Protein AF-A0A168N2D7-F1 (afdb_monomer)

Solvent-accessible surface area (backbone atoms only — not comparable to full-atom values): 6549 Å² total; per-residue (Å²): 130,86,77,79,78,81,61,91,47,69,70,49,42,53,53,50,49,32,54,52,29,45,58,49,38,57,51,44,52,54,49,48,53,55,64,70,25,72,68,40,50,53,49,52,52,51,51,51,50,53,60,71,74,59,58,64,82,92,38,70,60,54,64,45,52,61,53,54,59,47,47,57,53,53,51,52,53,51,45,53,53,50,41,55,58,27,43,46,61,62,58,56,75,79,76,80,76,81,73,79,76,74,81,77,78,78,80,84,129

Nearest PDB structures (foldseek):
  6vol-assembly1_Z  TM=3.995E-01  e=4.621E+00  Spinacia oleracea

Radius of gyration: 24.74 Å; Cα contacts (8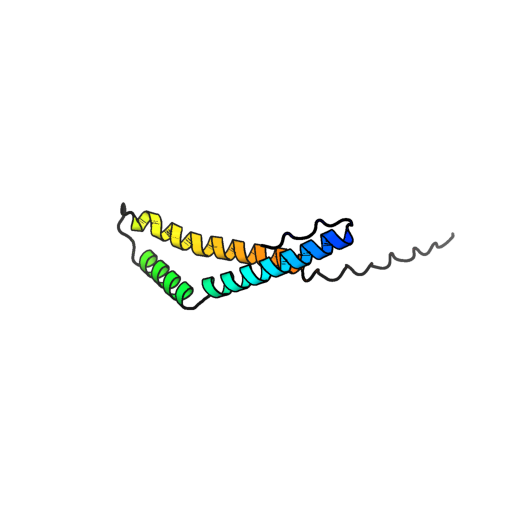 Å, |Δi|>4): 48; chains: 1; bounding box: 43×51×83 Å

pLDDT: mean 86.77, std 12.92, range [47.25, 96.81]

Foldseek 3Di:
DDDDDDDPDPVSVLVVLLVVLVVVLVVLVVVLCVLPDPVNVVVLVVLVVQVVVDDDPPDPCVVCSVVVNVVSVVSNVVSVVSNVVSCCSNPPDDDPDPDPPPPPPPPDD

Sequence (109 aa):
MAAFPKPKTIAEAEAAEVIIAGLYLDRVEAARAVMTGPEAQAFEAKIAELLSDGLPNGTSVAVNLPNVAKWFTDVRTGMDADFERLDAIVNPPPAPVPTPEGDGETTEA

Secondary structure (DSSP, 8-state):
-PPPPPPSSHHHHHHHHHHHHHHHHHHHHHHHHHHTSHHHHHHHHHHHHHHHT-PPTTSHHHHHHHHHHHHHHHHHHHHHHHHHHHHHHHSPPPPPPPPPPP-------

Mean predicted aligned error: 9.29 Å

Structure (mmCIF, N/CA/C/O backbone):
data_AF-A0A168N2D7-F1
#
_entry.id   AF-A0A168N2D7-F1
#
loop_
_atom_site.group_PDB
_atom_site.id
_atom_site.type_symbol
_atom_sit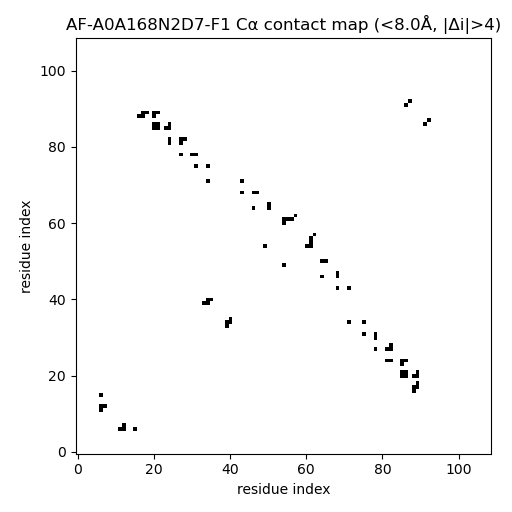e.label_atom_id
_atom_site.label_alt_id
_atom_site.label_comp_id
_atom_site.label_asym_id
_atom_site.label_entity_id
_atom_site.label_seq_id
_atom_site.pdbx_PDB_ins_code
_atom_site.Cartn_x
_atom_site.Cartn_y
_atom_site.Cartn_z
_atom_site.occupancy
_atom_site.B_iso_or_equiv
_atom_site.auth_seq_id
_atom_site.auth_comp_id
_atom_site.auth_asym_id
_atom_site.auth_atom_id
_atom_site.pdbx_PDB_model_num
ATOM 1 N N . MET A 1 1 ? 21.171 -13.048 -4.693 1.00 47.25 1 MET A N 1
ATOM 2 C CA . MET A 1 1 ? 20.429 -12.156 -5.609 1.00 47.25 1 MET A CA 1
ATOM 3 C C . MET A 1 1 ? 21.280 -11.961 -6.849 1.00 47.25 1 MET A C 1
ATOM 5 O O . MET A 1 1 ? 22.448 -11.628 -6.692 1.00 47.25 1 MET A O 1
ATOM 9 N N . ALA A 1 2 ? 20.757 -12.237 -8.044 1.00 50.94 2 ALA A N 1
ATOM 10 C CA . ALA A 1 2 ? 21.469 -11.914 -9.278 1.00 50.94 2 ALA A CA 1
ATOM 11 C C . ALA A 1 2 ? 21.490 -10.386 -9.446 1.00 50.94 2 ALA A C 1
ATOM 13 O O . ALA A 1 2 ? 20.457 -9.741 -9.283 1.00 50.94 2 ALA A O 1
ATOM 14 N N . ALA A 1 3 ? 22.662 -9.806 -9.700 1.00 66.81 3 ALA A N 1
ATOM 15 C CA . ALA A 1 3 ? 22.773 -8.385 -10.005 1.00 66.81 3 ALA A CA 1
ATOM 16 C C . ALA A 1 3 ? 22.212 -8.128 -11.409 1.00 66.81 3 ALA A C 1
ATOM 18 O O . ALA A 1 3 ? 22.550 -8.862 -12.340 1.00 66.81 3 ALA A O 1
ATOM 19 N N . PHE A 1 4 ? 21.384 -7.093 -11.568 1.00 64.12 4 PHE A N 1
ATOM 20 C CA . PHE A 1 4 ? 20.965 -6.653 -12.896 1.00 64.12 4 PHE A CA 1
ATOM 21 C C . PHE A 1 4 ? 22.208 -6.232 -13.699 1.00 64.12 4 PHE A C 1
ATOM 23 O O . PHE A 1 4 ? 23.051 -5.493 -13.172 1.00 64.12 4 PHE A O 1
ATOM 30 N N . PRO A 1 5 ? 22.380 -6.722 -14.940 1.00 74.94 5 PRO A N 1
ATOM 31 C CA . PRO A 1 5 ? 23.500 -6.314 -15.776 1.00 74.94 5 PRO A CA 1
ATOM 32 C C . PRO A 1 5 ? 23.445 -4.799 -15.997 1.00 74.94 5 PRO A C 1
ATOM 34 O O . PRO A 1 5 ? 22.377 -4.237 -16.228 1.00 74.94 5 PRO A O 1
ATOM 37 N N . LYS A 1 6 ? 24.599 -4.125 -15.911 1.00 80.50 6 LYS A N 1
ATOM 38 C CA . LYS A 1 6 ? 24.666 -2.681 -16.168 1.00 80.50 6 LYS A CA 1
ATOM 39 C C . LYS A 1 6 ? 24.320 -2.416 -17.642 1.00 80.50 6 LYS A C 1
ATOM 41 O O . LYS A 1 6 ? 24.988 -3.011 -18.495 1.00 80.50 6 LYS A O 1
ATOM 46 N N . PRO A 1 7 ? 23.344 -1.540 -17.943 1.00 84.31 7 PRO A N 1
ATOM 47 C CA . PRO A 1 7 ? 23.009 -1.201 -19.319 1.00 84.31 7 PRO A CA 1
ATOM 48 C C . PRO A 1 7 ? 24.195 -0.500 -19.990 1.00 84.31 7 PRO A C 1
ATOM 50 O O . PRO A 1 7 ? 24.910 0.283 -19.360 1.00 84.31 7 PRO A O 1
ATOM 53 N N . LYS A 1 8 ? 24.428 -0.810 -21.265 1.00 88.94 8 LYS A N 1
ATOM 54 C CA . LYS A 1 8 ? 25.481 -0.216 -22.103 1.00 88.94 8 LYS A CA 1
ATOM 55 C C . LYS A 1 8 ? 24.912 0.772 -23.120 1.00 88.94 8 LYS A C 1
ATOM 57 O O . LYS A 1 8 ? 25.673 1.524 -23.723 1.00 88.94 8 LYS A O 1
ATOM 62 N N . THR A 1 9 ? 23.596 0.769 -23.309 1.00 92.44 9 THR A N 1
ATOM 63 C CA . THR A 1 9 ? 22.867 1.645 -24.232 1.00 92.44 9 THR A CA 1
ATOM 64 C C . THR A 1 9 ? 21.653 2.272 -23.549 1.00 92.44 9 THR A C 1
ATOM 66 O O . THR A 1 9 ? 21.201 1.789 -22.511 1.00 92.44 9 THR A O 1
ATOM 69 N N . ILE A 1 10 ? 21.110 3.334 -24.152 1.00 88.44 10 ILE A N 1
ATOM 70 C CA . ILE A 1 10 ? 19.861 3.965 -23.698 1.00 88.44 10 ILE A CA 1
ATOM 71 C C . ILE A 1 10 ? 18.705 2.959 -23.771 1.00 88.44 10 ILE A C 1
ATOM 73 O O . ILE A 1 10 ? 18.013 2.772 -22.782 1.00 88.44 10 ILE A O 1
ATOM 77 N N . ALA A 1 11 ? 18.581 2.224 -24.880 1.00 88.81 11 ALA A N 1
ATOM 78 C CA . ALA A 1 11 ? 17.526 1.224 -25.055 1.00 88.81 11 ALA A CA 1
ATOM 79 C C . ALA A 1 11 ? 17.578 0.101 -23.999 1.00 88.81 11 ALA A C 1
ATOM 81 O O . ALA A 1 11 ? 16.548 -0.352 -23.511 1.00 88.81 11 ALA A O 1
ATOM 82 N N . GLU A 1 12 ? 18.776 -0.347 -23.606 1.00 88.62 12 GLU A N 1
ATOM 83 C CA . GLU A 1 12 ? 18.927 -1.317 -22.512 1.00 88.62 12 GLU A CA 1
ATOM 84 C C . GLU A 1 12 ? 18.574 -0.716 -21.144 1.00 88.62 12 GLU A C 1
ATOM 86 O O . GLU A 1 12 ? 18.068 -1.432 -20.282 1.00 88.62 12 GLU A O 1
ATOM 91 N N . ALA A 1 13 ? 18.846 0.576 -20.929 1.00 88.06 13 ALA A N 1
ATOM 92 C CA . ALA A 1 13 ? 18.475 1.268 -19.698 1.00 88.06 13 ALA A CA 1
ATOM 93 C C . ALA A 1 13 ? 16.951 1.439 -19.590 1.00 88.06 13 ALA A C 1
ATOM 95 O O . ALA A 1 13 ? 16.390 1.113 -18.548 1.00 88.06 13 ALA A O 1
ATOM 96 N N . GLU A 1 14 ? 16.290 1.848 -20.676 1.00 88.94 14 GLU A N 1
ATOM 97 C CA . GLU A 1 14 ? 14.827 1.957 -20.771 1.00 88.94 14 GLU A CA 1
ATOM 98 C C . GLU A 1 14 ? 14.155 0.594 -20.552 1.00 88.94 14 GLU A C 1
ATOM 100 O O . GLU A 1 14 ? 13.234 0.466 -19.748 1.00 88.94 14 GLU A O 1
ATOM 105 N N . ALA A 1 15 ? 14.663 -0.469 -21.186 1.00 89.44 15 ALA A N 1
ATOM 106 C CA . ALA A 1 15 ? 14.139 -1.819 -20.980 1.00 89.44 15 ALA A CA 1
ATOM 107 C C . ALA A 1 15 ? 14.313 -2.304 -19.527 1.00 89.44 15 ALA A C 1
ATOM 109 O O . ALA A 1 15 ? 13.420 -2.947 -18.973 1.00 89.44 15 ALA A O 1
ATOM 110 N N . ALA A 1 16 ? 15.450 -1.997 -18.891 1.00 89.38 16 ALA A N 1
ATOM 111 C CA . ALA A 1 16 ? 15.678 -2.328 -17.486 1.00 89.38 16 ALA A CA 1
ATOM 112 C C . ALA A 1 16 ? 14.739 -1.547 -16.552 1.00 89.38 16 ALA A C 1
ATOM 114 O O . ALA A 1 16 ? 14.249 -2.115 -15.575 1.00 89.38 16 ALA A O 1
ATOM 115 N N . GLU A 1 17 ? 14.463 -0.279 -16.859 1.00 91.50 17 GLU A N 1
ATOM 116 C CA . GLU A 1 17 ? 13.512 0.547 -16.117 1.00 91.50 17 GLU A CA 1
ATOM 117 C C . GLU A 1 17 ? 12.095 -0.030 -16.182 1.00 91.50 17 GLU A C 1
ATOM 119 O O . GLU A 1 17 ? 11.473 -0.187 -15.134 1.00 91.50 17 GLU A O 1
ATOM 124 N N . VAL A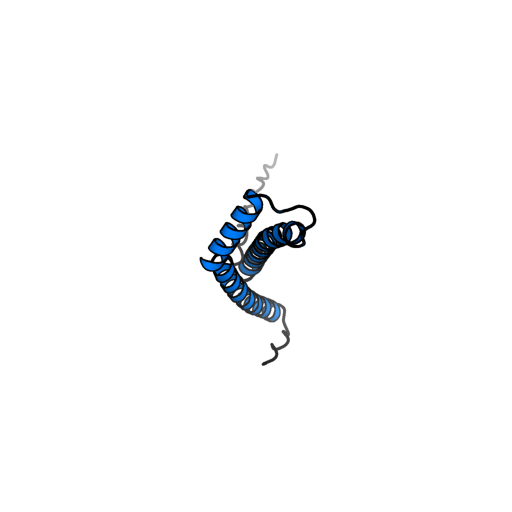 1 18 ? 11.625 -0.451 -17.360 1.00 94.19 18 VAL A N 1
ATOM 125 C CA . VAL A 1 18 ? 10.310 -1.098 -17.520 1.00 94.19 18 VAL A CA 1
ATOM 126 C C . VAL A 1 18 ? 10.211 -2.393 -16.706 1.00 94.19 18 VAL A C 1
ATOM 128 O O . VAL A 1 18 ? 9.216 -2.611 -16.016 1.00 94.19 18 VAL A O 1
ATOM 131 N N . ILE A 1 19 ? 11.249 -3.241 -16.716 1.00 93.31 19 ILE A N 1
ATOM 132 C CA . ILE A 1 19 ? 11.270 -4.486 -15.923 1.00 93.31 19 ILE A CA 1
ATOM 133 C C . ILE A 1 19 ? 11.187 -4.180 -14.425 1.00 93.31 19 ILE A C 1
ATOM 135 O O . ILE A 1 19 ? 10.422 -4.809 -13.693 1.00 93.31 19 ILE A O 1
ATOM 139 N N . ILE A 1 20 ? 11.986 -3.221 -13.957 1.00 93.56 20 ILE A N 1
ATOM 140 C CA . ILE A 1 20 ? 12.000 -2.822 -12.549 1.00 93.56 20 ILE A CA 1
ATOM 141 C C . ILE A 1 20 ? 10.653 -2.199 -12.162 1.00 93.56 20 ILE A C 1
ATOM 143 O O . ILE A 1 20 ? 10.122 -2.523 -11.100 1.00 93.56 20 ILE A O 1
ATOM 147 N N . ALA A 1 21 ? 10.082 -1.349 -13.017 1.00 95.19 21 ALA A N 1
ATOM 148 C CA . ALA A 1 21 ? 8.782 -0.735 -12.794 1.00 95.19 21 ALA A CA 1
ATOM 149 C C . ALA A 1 21 ? 7.670 -1.785 -12.693 1.00 95.19 21 ALA A C 1
ATOM 151 O O . ALA A 1 21 ? 6.887 -1.718 -11.750 1.00 95.19 21 ALA A O 1
ATOM 152 N N . GLY A 1 22 ? 7.664 -2.799 -13.565 1.00 95.56 22 GLY A N 1
ATOM 153 C CA . GLY A 1 22 ? 6.726 -3.924 -13.488 1.00 95.56 22 GLY A CA 1
ATOM 154 C C . GLY A 1 22 ? 6.822 -4.688 -12.163 1.00 95.56 22 GLY A C 1
ATOM 155 O O . GLY A 1 22 ? 5.813 -4.903 -11.501 1.00 95.56 22 GLY A O 1
ATOM 156 N N . LEU A 1 23 ? 8.039 -4.999 -11.699 1.00 95.12 23 LEU A N 1
ATOM 157 C CA . LEU A 1 23 ? 8.237 -5.645 -10.391 1.00 95.12 23 LEU A CA 1
ATOM 158 C C . LEU A 1 23 ? 7.696 -4.801 -9.225 1.00 95.12 23 LEU A C 1
ATOM 160 O O . LEU A 1 23 ? 7.165 -5.340 -8.250 1.00 95.12 23 LEU A O 1
ATOM 164 N N . TYR A 1 24 ? 7.868 -3.479 -9.284 1.00 95.81 24 TYR A N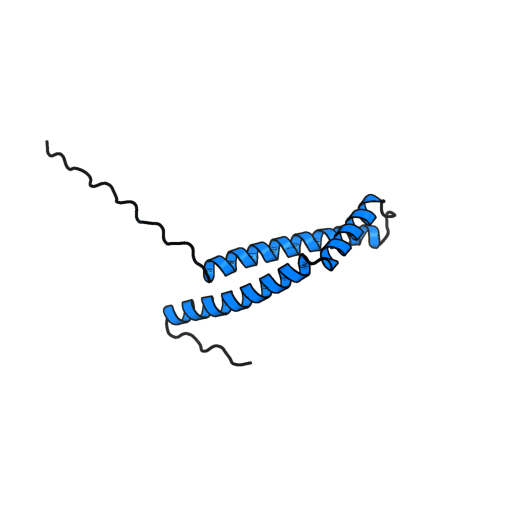 1
ATOM 165 C CA . TYR A 1 24 ? 7.311 -2.586 -8.272 1.00 95.81 24 TYR A CA 1
ATOM 166 C C . TYR A 1 24 ? 5.792 -2.458 -8.387 1.00 95.81 24 TYR A C 1
ATOM 168 O O . TYR A 1 24 ? 5.137 -2.390 -7.348 1.00 95.81 24 TYR A O 1
ATOM 176 N N . LEU A 1 25 ? 5.240 -2.467 -9.600 1.00 96.81 25 LEU A N 1
ATOM 177 C CA . LEU A 1 25 ? 3.803 -2.427 -9.846 1.00 96.81 25 LEU A CA 1
ATOM 178 C C . LEU A 1 25 ? 3.122 -3.645 -9.209 1.00 96.81 25 LEU A C 1
ATOM 180 O O . LEU A 1 25 ? 2.244 -3.458 -8.372 1.00 96.81 25 LEU A O 1
ATOM 184 N N . ASP A 1 26 ? 3.629 -4.859 -9.456 1.00 95.62 26 ASP A N 1
ATOM 185 C CA . ASP A 1 26 ? 3.134 -6.099 -8.830 1.00 95.62 26 ASP A CA 1
ATOM 186 C C . ASP A 1 26 ? 3.142 -6.007 -7.293 1.00 95.62 26 ASP A C 1
ATOM 188 O O . ASP A 1 26 ? 2.209 -6.420 -6.597 1.00 95.62 26 ASP A O 1
ATOM 192 N N . ARG A 1 27 ? 4.215 -5.439 -6.726 1.00 95.75 27 ARG A N 1
ATOM 193 C CA . ARG A 1 27 ? 4.339 -5.249 -5.275 1.00 95.75 27 ARG A CA 1
ATOM 194 C C . ARG A 1 27 ? 3.308 -4.251 -4.744 1.00 95.75 27 ARG A C 1
ATOM 196 O O . ARG A 1 27 ? 2.752 -4.481 -3.668 1.00 95.75 27 ARG A O 1
ATOM 203 N N . VAL A 1 28 ? 3.099 -3.138 -5.445 1.00 96.44 28 VAL A N 1
ATOM 204 C CA . VAL A 1 28 ? 2.120 -2.111 -5.069 1.00 96.44 28 VAL A CA 1
ATOM 205 C C . VAL A 1 28 ? 0.705 -2.670 -5.183 1.00 96.44 28 VAL A C 1
ATOM 207 O O . VAL A 1 28 ? -0.081 -2.477 -4.262 1.00 96.44 28 VAL A O 1
ATOM 210 N N . GLU A 1 29 ? 0.388 -3.434 -6.226 1.00 95.12 29 GLU A N 1
ATOM 211 C CA . GLU A 1 29 ? -0.901 -4.120 -6.366 1.00 95.12 29 GLU A CA 1
ATOM 212 C C . GLU A 1 29 ? -1.171 -5.088 -5.213 1.00 95.12 29 GLU A C 1
ATOM 214 O O . GLU A 1 29 ? -2.237 -5.036 -4.595 1.00 95.12 29 GLU A O 1
ATOM 219 N N . ALA A 1 30 ? -0.187 -5.917 -4.854 1.00 95.06 30 ALA A N 1
ATOM 220 C CA . ALA A 1 30 ? -0.308 -6.816 -3.710 1.00 95.06 30 ALA A CA 1
ATOM 221 C C . ALA A 1 30 ? -0.534 -6.044 -2.396 1.00 95.06 30 ALA A C 1
ATOM 223 O O . ALA A 1 30 ? -1.373 -6.430 -1.581 1.00 95.06 30 ALA A O 1
ATOM 224 N N . ALA A 1 31 ? 0.180 -4.932 -2.190 1.00 94.19 31 ALA A N 1
ATOM 225 C CA . ALA A 1 31 ? 0.001 -4.086 -1.013 1.00 94.19 31 ALA A CA 1
ATOM 226 C C . ALA A 1 31 ? -1.384 -3.416 -0.984 1.00 94.19 31 ALA A C 1
ATOM 228 O O . ALA A 1 31 ? -2.034 -3.407 0.064 1.00 94.19 31 ALA A O 1
ATOM 229 N N . ARG A 1 32 ? -1.869 -2.918 -2.129 1.00 93.69 32 ARG A N 1
ATOM 230 C CA . ARG A 1 32 ? -3.219 -2.353 -2.273 1.00 93.69 32 ARG A CA 1
ATOM 231 C C . ARG A 1 32 ? -4.272 -3.393 -1.918 1.00 93.69 32 ARG A C 1
ATOM 233 O O . ARG A 1 32 ? -5.125 -3.099 -1.089 1.00 93.69 32 ARG A O 1
ATOM 240 N N . ALA A 1 33 ? -4.154 -4.616 -2.437 1.00 93.62 33 ALA A N 1
ATOM 241 C CA . ALA A 1 33 ? -5.084 -5.703 -2.137 1.00 93.62 33 ALA A CA 1
ATOM 242 C C . ALA A 1 33 ? -5.178 -6.007 -0.631 1.00 93.62 33 ALA A C 1
ATOM 244 O O . ALA A 1 33 ? -6.276 -6.207 -0.115 1.00 93.62 33 ALA A O 1
ATOM 245 N N . VAL A 1 34 ? -4.050 -5.986 0.090 1.00 93.25 34 VAL A N 1
ATOM 246 C CA . VAL A 1 34 ? -4.034 -6.140 1.556 1.00 93.25 34 VAL A CA 1
ATOM 247 C C . VAL A 1 34 ? -4.707 -4.948 2.243 1.00 93.25 34 VAL A C 1
ATOM 249 O O . VAL A 1 34 ? -5.561 -5.130 3.108 1.00 93.25 3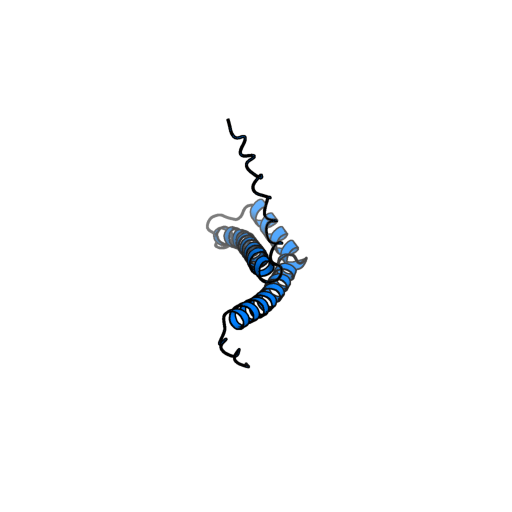4 VAL A O 1
ATOM 252 N N . MET A 1 35 ? -4.354 -3.724 1.849 1.00 93.25 35 MET A N 1
ATOM 253 C CA . MET A 1 35 ? -4.839 -2.487 2.476 1.00 93.25 35 MET A CA 1
ATOM 254 C C . MET A 1 35 ? -6.306 -2.165 2.176 1.00 93.25 35 MET A C 1
ATOM 256 O O . MET A 1 35 ? -6.912 -1.374 2.895 1.00 93.25 35 MET A O 1
ATOM 260 N N . THR A 1 36 ? -6.880 -2.750 1.126 1.00 90.44 36 THR A N 1
ATOM 261 C CA . THR A 1 36 ? -8.310 -2.654 0.802 1.00 90.44 36 THR A CA 1
ATOM 262 C C . THR A 1 36 ? -9.066 -3.944 1.111 1.00 90.44 36 THR A C 1
ATOM 264 O O . THR A 1 36 ? -10.244 -4.045 0.774 1.00 90.44 36 THR A O 1
ATOM 267 N N . GLY A 1 37 ? -8.409 -4.937 1.714 1.00 93.81 37 GLY A N 1
ATOM 268 C CA . GLY A 1 37 ? -9.011 -6.214 2.081 1.00 93.81 37 GLY A CA 1
ATOM 269 C C . GLY A 1 37 ? -10.036 -6.091 3.217 1.00 93.81 37 GLY A C 1
ATOM 270 O O . GLY A 1 37 ? -10.095 -5.064 3.902 1.00 93.81 37 GLY A O 1
ATOM 271 N N . PRO A 1 38 ? -10.849 -7.137 3.445 1.00 95.94 38 PRO A N 1
ATOM 272 C CA . PRO A 1 38 ? -11.917 -7.102 4.441 1.00 95.94 38 PRO A CA 1
ATOM 273 C C . PRO A 1 38 ? -11.394 -6.878 5.866 1.00 95.94 38 PRO A C 1
ATOM 275 O O . PRO A 1 38 ? -12.037 -6.180 6.646 1.00 95.94 38 PRO A O 1
ATOM 278 N N . GLU A 1 39 ? -10.216 -7.399 6.212 1.00 95.25 39 GLU A N 1
ATOM 279 C CA . GLU A 1 39 ? -9.606 -7.202 7.529 1.00 95.25 39 GLU A CA 1
ATOM 280 C C . GLU A 1 39 ? -9.186 -5.745 7.758 1.00 95.25 39 GLU A C 1
ATOM 282 O O . GLU A 1 39 ? -9.425 -5.199 8.837 1.00 95.25 39 GLU A O 1
ATOM 287 N N . ALA A 1 40 ? -8.604 -5.096 6.742 1.00 93.81 40 ALA A N 1
ATOM 288 C CA . ALA A 1 40 ? -8.238 -3.683 6.809 1.00 93.81 40 ALA A CA 1
ATOM 289 C C . ALA A 1 40 ? -9.491 -2.804 6.950 1.00 93.81 40 ALA A C 1
ATOM 291 O O . ALA A 1 40 ? -9.564 -1.975 7.856 1.00 93.81 40 ALA A O 1
ATOM 292 N N . GLN A 1 41 ? -10.523 -3.068 6.141 1.00 93.88 41 GLN A N 1
ATOM 293 C CA . GLN A 1 41 ? -11.802 -2.356 6.219 1.00 93.88 41 GLN A CA 1
ATOM 294 C C . GLN A 1 41 ? -12.474 -2.513 7.591 1.00 93.88 41 GLN A C 1
ATOM 296 O O . GLN A 1 41 ? -12.953 -1.534 8.164 1.00 93.88 41 GLN A O 1
ATOM 301 N N . ALA A 1 42 ? -12.488 -3.729 8.147 1.00 96.25 42 ALA A N 1
ATOM 302 C CA . ALA A 1 42 ? -13.053 -3.986 9.470 1.00 96.25 42 ALA A CA 1
ATOM 303 C C . ALA A 1 42 ? -12.287 -3.239 10.574 1.00 96.25 42 ALA A C 1
ATOM 305 O O . ALA A 1 42 ? -12.897 -2.694 11.497 1.00 96.25 42 ALA A O 1
ATOM 306 N N . PHE A 1 43 ? -10.957 -3.178 10.474 1.00 95.25 43 PHE A N 1
ATOM 307 C CA . PHE A 1 43 ? -10.132 -2.441 11.426 1.00 95.25 43 PHE A CA 1
ATOM 308 C C . PHE A 1 43 ? -10.367 -0.927 11.349 1.00 95.25 43 PHE A C 1
ATOM 310 O O . PHE A 1 43 ? -10.549 -0.280 12.379 1.00 95.25 43 PHE A O 1
ATOM 317 N N . GLU A 1 44 ? -10.436 -0.363 10.145 1.00 94.31 44 GLU A N 1
ATOM 318 C CA . GLU A 1 44 ? -10.733 1.058 9.943 1.00 94.31 44 GLU A CA 1
ATOM 319 C C . GLU A 1 44 ? -12.125 1.444 10.438 1.00 94.31 44 GLU A C 1
ATOM 321 O O . GLU A 1 44 ? -12.279 2.471 11.103 1.00 94.31 44 GLU A O 1
ATOM 326 N N . ALA A 1 45 ? -13.127 0.597 10.192 1.00 94.44 45 ALA A N 1
ATOM 327 C CA . ALA A 1 45 ? -14.466 0.788 10.735 1.00 94.44 45 ALA A CA 1
ATOM 328 C C . ALA A 1 45 ? -14.440 0.815 12.269 1.00 94.44 45 ALA A C 1
ATOM 330 O O . ALA A 1 45 ? -15.060 1.685 12.883 1.00 94.44 45 ALA A O 1
ATOM 331 N N . LYS A 1 46 ? -13.663 -0.081 12.898 1.00 94.69 46 LYS A N 1
ATOM 332 C CA . LYS A 1 46 ? -13.531 -0.097 14.357 1.00 94.69 46 LYS A CA 1
ATOM 333 C C . LYS A 1 46 ? -12.840 1.154 14.896 1.00 94.69 46 LYS A C 1
ATOM 335 O O . LYS A 1 46 ? -13.232 1.666 15.942 1.00 94.69 46 LYS A O 1
ATOM 340 N N . ILE A 1 47 ? -11.828 1.663 14.194 1.00 93.88 47 ILE A N 1
ATOM 341 C CA . ILE A 1 47 ? -11.182 2.933 14.542 1.00 93.88 47 ILE A CA 1
ATOM 342 C C . ILE A 1 47 ? -12.191 4.085 14.468 1.00 93.88 47 ILE A C 1
ATOM 344 O O . ILE A 1 47 ? -12.259 4.890 15.395 1.00 93.88 47 ILE A O 1
ATOM 348 N N . ALA A 1 48 ? -12.982 4.159 13.396 1.00 92.31 48 ALA A N 1
ATOM 349 C CA . ALA A 1 48 ? -13.981 5.208 13.217 1.00 92.31 48 ALA A CA 1
ATOM 350 C C . ALA A 1 48 ? -15.060 5.179 14.314 1.00 92.31 48 ALA A C 1
ATOM 352 O O . ALA A 1 48 ? -15.406 6.231 14.849 1.00 92.31 48 ALA A O 1
ATOM 353 N N . GLU A 1 49 ? -15.534 3.988 14.694 1.00 93.94 49 GLU A N 1
ATOM 354 C CA . GLU A 1 49 ? -16.455 3.788 15.824 1.00 93.94 49 GLU A CA 1
ATOM 355 C C . GLU A 1 49 ? -15.858 4.348 17.124 1.00 93.94 49 GLU A C 1
ATOM 357 O O . GLU A 1 49 ? -16.445 5.223 17.754 1.00 93.94 49 GLU A O 1
ATOM 362 N N . LEU A 1 50 ? -14.634 3.934 17.470 1.00 90.94 50 LEU A N 1
ATOM 363 C CA . LEU A 1 50 ? -13.948 4.380 18.687 1.00 90.94 50 LEU A CA 1
ATOM 364 C C . LEU A 1 50 ? -13.697 5.895 18.720 1.00 90.94 50 LEU A C 1
ATOM 366 O O . LEU A 1 50 ? -13.722 6.505 19.788 1.00 90.94 50 LEU A O 1
ATOM 370 N N . LEU A 1 51 ? -13.431 6.511 17.565 1.00 91.25 51 LEU A N 1
ATOM 371 C CA . LEU A 1 51 ? -13.291 7.964 17.459 1.00 91.25 51 LEU A CA 1
ATOM 372 C C . LEU A 1 51 ? -14.638 8.680 17.636 1.00 91.25 51 LEU A C 1
ATOM 374 O O . LEU A 1 51 ? -14.676 9.737 18.264 1.00 91.25 51 LEU A O 1
ATOM 378 N N . SER A 1 52 ? -15.728 8.108 17.114 1.00 91.31 52 SER A N 1
ATOM 379 C CA . SER A 1 52 ? -17.085 8.655 17.234 1.00 91.31 52 SER A CA 1
ATOM 380 C C . SER A 1 52 ? -17.633 8.574 18.659 1.00 91.31 52 SER A C 1
ATOM 382 O O . SER A 1 52 ? -18.321 9.493 19.098 1.00 91.31 52 SER A O 1
ATOM 384 N N . ASP A 1 53 ? -17.323 7.501 19.386 1.00 90.69 53 ASP A N 1
ATOM 385 C CA . ASP A 1 53 ? -17.787 7.293 20.764 1.00 90.69 53 ASP A CA 1
ATOM 386 C C . ASP A 1 53 ? -17.169 8.287 21.764 1.00 90.69 53 ASP A C 1
ATOM 388 O O . ASP A 1 53 ? -17.680 8.474 22.869 1.00 90.69 53 ASP A O 1
ATOM 392 N N . GLY A 1 54 ? -16.092 8.967 21.363 1.00 86.44 54 GLY A N 1
ATOM 393 C CA . GLY A 1 54 ? -15.372 9.920 22.193 1.00 86.44 54 GLY A CA 1
ATOM 394 C C . GLY A 1 54 ? -14.344 9.227 23.082 1.00 86.44 54 GLY A C 1
ATOM 395 O O . GLY A 1 54 ? -14.654 8.406 23.945 1.00 86.44 54 GLY A O 1
ATOM 396 N N . LEU A 1 55 ? -13.077 9.589 22.892 1.00 87.12 55 LEU A N 1
ATOM 397 C CA . LEU A 1 55 ? -11.971 9.031 23.663 1.00 87.12 55 LEU A CA 1
ATOM 398 C C . LEU A 1 55 ? -11.703 9.878 24.916 1.00 87.12 55 LEU A C 1
ATOM 400 O O . LEU A 1 55 ? -11.728 11.109 24.835 1.00 87.12 55 LEU A O 1
ATOM 404 N N . PRO A 1 56 ? -11.385 9.267 26.074 1.00 88.56 56 PRO A N 1
ATOM 405 C CA . PRO A 1 56 ? -11.023 10.024 27.264 1.00 88.56 56 PRO A CA 1
ATOM 406 C C . PRO A 1 56 ? -9.786 10.897 27.021 1.00 88.56 56 PRO A C 1
ATOM 408 O O . PRO A 1 56 ? -8.714 10.402 26.645 1.00 88.56 56 PRO A O 1
ATOM 411 N N . ASN A 1 57 ? -9.932 12.198 27.270 1.00 86.25 57 ASN A N 1
ATOM 412 C CA . ASN A 1 57 ? -8.860 13.175 27.106 1.00 86.25 57 ASN A CA 1
ATOM 413 C C . ASN A 1 57 ? -7.630 12.819 27.954 1.00 86.25 57 ASN A C 1
ATOM 415 O O . ASN A 1 57 ? -7.745 12.328 29.076 1.00 86.25 57 ASN A O 1
ATOM 419 N N . GLY A 1 58 ? -6.441 13.096 27.415 1.00 87.75 58 GLY A N 1
ATOM 420 C CA . GLY A 1 58 ? -5.165 12.846 28.094 1.00 87.75 58 GLY A CA 1
ATOM 421 C C . GLY A 1 58 ? -4.700 11.386 28.079 1.00 87.75 58 GLY A C 1
ATOM 422 O O . GLY A 1 58 ? -3.640 11.085 28.624 1.00 87.75 58 GLY A O 1
ATOM 423 N N . THR A 1 59 ? -5.444 10.474 27.445 1.00 90.69 59 THR A N 1
ATOM 424 C CA . THR A 1 59 ? -4.991 9.092 27.245 1.00 90.69 59 THR A CA 1
ATOM 425 C C . THR A 1 59 ? -4.093 8.967 26.015 1.00 90.69 59 THR A C 1
ATOM 427 O O . THR A 1 59 ? -4.243 9.694 25.033 1.00 90.69 59 THR A O 1
ATOM 430 N N . SER A 1 60 ? -3.177 7.995 26.031 1.00 91.25 60 SER A N 1
ATOM 431 C CA . SER A 1 60 ? -2.356 7.663 24.857 1.00 91.25 60 SER A CA 1
ATOM 432 C C . SER A 1 60 ? -3.210 7.246 23.656 1.00 91.25 60 SER A C 1
ATOM 434 O O . SER A 1 60 ? -2.852 7.529 22.517 1.00 91.25 60 SER A O 1
ATOM 436 N N . VAL A 1 61 ? -4.362 6.617 23.901 1.00 89.38 61 VAL A N 1
ATOM 437 C CA . VAL A 1 61 ? -5.316 6.216 22.860 1.00 89.38 61 VAL A CA 1
ATOM 438 C C . VAL A 1 61 ? -5.928 7.442 22.181 1.00 89.38 61 VAL A C 1
ATOM 440 O O . VAL A 1 61 ? -5.935 7.491 20.955 1.00 89.38 61 VAL A O 1
ATOM 443 N N . ALA A 1 62 ? -6.348 8.459 22.943 1.00 90.19 62 ALA A N 1
ATOM 444 C CA . ALA A 1 62 ? -6.877 9.709 22.387 1.00 90.19 62 ALA A CA 1
ATOM 445 C C . ALA A 1 62 ? -5.870 10.446 21.487 1.00 90.19 62 ALA A C 1
ATOM 447 O O . ALA A 1 62 ? -6.266 11.091 20.521 1.00 90.19 62 ALA A O 1
ATOM 448 N N . VAL A 1 63 ? -4.571 10.319 21.773 1.00 90.75 63 VAL A N 1
ATOM 449 C CA . VAL A 1 63 ? -3.502 10.904 20.948 1.00 90.75 63 VAL A CA 1
ATOM 450 C C . VAL A 1 63 ? -3.190 10.043 19.721 1.00 90.75 63 VAL A C 1
ATOM 452 O O . VAL A 1 63 ? -3.008 10.568 18.626 1.00 90.75 63 VAL A O 1
ATOM 455 N N . ASN A 1 64 ? -3.110 8.721 19.882 1.00 92.25 64 ASN A N 1
ATOM 456 C CA . ASN A 1 64 ? -2.583 7.836 18.844 1.00 92.25 64 ASN A CA 1
ATOM 457 C C . ASN A 1 64 ? -3.637 7.366 17.841 1.00 92.25 64 ASN A C 1
ATOM 459 O O . ASN A 1 64 ? -3.308 7.192 16.671 1.00 92.25 64 ASN A O 1
ATOM 463 N N . LEU A 1 65 ? -4.887 7.160 18.261 1.00 92.88 65 LEU A N 1
ATOM 464 C CA . LEU A 1 65 ? -5.911 6.584 17.389 1.00 92.88 65 LEU A CA 1
ATOM 465 C C . LEU A 1 65 ? -6.209 7.450 16.143 1.00 92.88 65 LEU A C 1
ATOM 467 O O . LEU A 1 65 ? -6.267 6.886 15.048 1.00 92.88 65 LEU A O 1
ATOM 471 N N . PRO A 1 66 ? -6.282 8.796 16.237 1.00 92.75 66 PRO A N 1
ATOM 472 C CA . PRO A 1 66 ? -6.380 9.653 15.053 1.00 92.75 66 P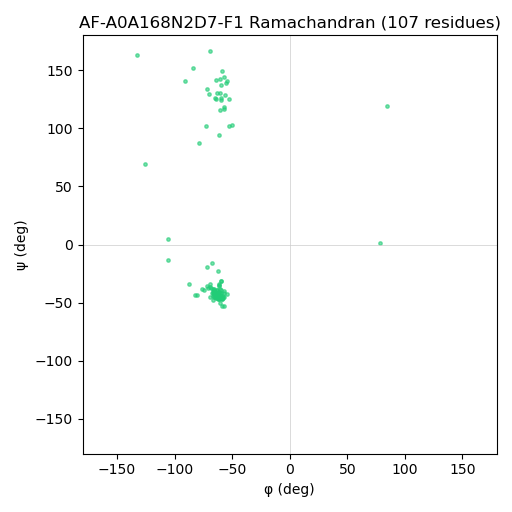RO A CA 1
ATOM 473 C C . PRO A 1 66 ? -5.172 9.529 14.113 1.00 92.75 66 PRO A C 1
ATOM 475 O O . PRO A 1 66 ? -5.332 9.562 12.894 1.00 92.75 66 PRO A O 1
ATOM 478 N N . ASN A 1 67 ? -3.964 9.342 14.658 1.00 93.88 67 ASN A N 1
ATOM 479 C CA . ASN A 1 67 ? -2.756 9.156 13.848 1.00 93.88 67 ASN A CA 1
ATOM 480 C C . ASN A 1 67 ? -2.780 7.820 13.101 1.00 93.88 67 ASN A C 1
ATOM 482 O O . ASN A 1 67 ? -2.362 7.764 11.949 1.00 93.88 67 ASN A O 1
ATOM 486 N N . VAL A 1 68 ? -3.306 6.761 13.725 1.00 93.50 68 VAL A N 1
ATOM 487 C CA . VAL A 1 68 ? -3.512 5.472 13.050 1.00 93.50 68 VAL A CA 1
ATOM 488 C C . VAL A 1 68 ? -4.521 5.629 11.911 1.00 93.50 68 VAL A C 1
ATOM 490 O O . VAL A 1 68 ? -4.234 5.202 10.798 1.00 93.50 68 VAL A O 1
ATOM 493 N N . ALA A 1 69 ? -5.654 6.304 12.144 1.00 92.94 69 ALA A N 1
ATOM 494 C CA . ALA A 1 69 ? -6.636 6.584 11.090 1.00 92.94 69 ALA A CA 1
ATOM 495 C C . ALA A 1 69 ? -6.019 7.367 9.917 1.00 92.94 69 ALA A C 1
ATOM 497 O O . ALA A 1 69 ? -6.220 7.027 8.752 1.00 92.94 69 ALA A O 1
ATOM 498 N N . LYS A 1 70 ? -5.214 8.393 10.220 1.00 94.12 70 LYS A N 1
ATOM 499 C CA . LYS A 1 70 ? -4.489 9.168 9.209 1.00 94.12 70 LYS A CA 1
ATOM 500 C C . LYS A 1 70 ? -3.484 8.313 8.432 1.00 94.12 70 LYS A C 1
ATOM 502 O O . LYS A 1 70 ? -3.415 8.434 7.213 1.00 94.12 70 LYS A O 1
ATOM 507 N N . TRP A 1 71 ? -2.741 7.440 9.111 1.00 93.69 71 TRP A N 1
ATOM 508 C CA . TRP A 1 71 ? -1.749 6.568 8.482 1.00 93.69 71 TRP A CA 1
ATOM 509 C C . TRP A 1 71 ? -2.361 5.684 7.388 1.00 93.69 71 TRP A C 1
ATOM 511 O O . TRP A 1 71 ? -1.782 5.584 6.310 1.00 93.69 71 TRP A O 1
ATOM 521 N N . PHE A 1 72 ? -3.554 5.117 7.609 1.00 92.62 72 PHE A N 1
ATOM 522 C CA . PHE A 1 72 ? -4.257 4.334 6.582 1.00 92.62 72 PHE A CA 1
ATOM 523 C C . PHE A 1 72 ? -4.510 5.143 5.304 1.00 92.62 72 PHE A C 1
ATOM 525 O O . PHE A 1 72 ? -4.227 4.671 4.203 1.00 92.62 72 PHE A O 1
ATOM 532 N N . THR A 1 73 ? -4.993 6.377 5.451 1.00 91.81 73 THR A N 1
ATOM 533 C CA . THR A 1 73 ? -5.244 7.292 4.328 1.00 91.81 73 THR A CA 1
ATOM 534 C C . THR A 1 73 ? -3.956 7.682 3.608 1.00 91.81 73 THR A C 1
ATOM 536 O O . THR A 1 73 ? -3.905 7.642 2.376 1.00 91.81 73 THR A O 1
ATOM 539 N N . ASP A 1 74 ? -2.910 8.027 4.361 1.00 94.56 74 ASP A N 1
ATOM 540 C CA . ASP A 1 74 ? -1.621 8.447 3.805 1.00 94.56 74 ASP A CA 1
ATOM 541 C C . ASP A 1 74 ? -0.967 7.301 3.012 1.00 94.56 74 ASP A C 1
ATOM 543 O O . ASP A 1 74 ? -0.496 7.510 1.894 1.00 94.56 74 ASP A O 1
ATOM 547 N N . VAL A 1 75 ? -1.000 6.073 3.543 1.00 93.25 75 VAL A N 1
ATOM 548 C CA . VAL A 1 75 ? -0.477 4.884 2.853 1.00 93.25 75 VAL A CA 1
ATOM 549 C C . VAL A 1 75 ? -1.258 4.596 1.574 1.00 93.25 75 VAL A C 1
ATOM 551 O O . VAL A 1 75 ? -0.640 4.336 0.544 1.00 93.25 75 VAL A O 1
ATOM 554 N N . ARG A 1 76 ? -2.595 4.676 1.597 1.00 92.12 76 ARG A N 1
ATOM 555 C CA . ARG A 1 76 ? -3.415 4.470 0.390 1.00 92.12 76 ARG A CA 1
ATOM 556 C C . ARG A 1 76 ? -3.104 5.495 -0.696 1.00 92.12 76 ARG A C 1
ATOM 558 O O . ARG A 1 76 ? -2.836 5.111 -1.828 1.00 92.12 76 ARG A O 1
ATOM 565 N N . THR A 1 77 ? -3.029 6.767 -0.314 1.00 93.88 77 THR A N 1
ATOM 566 C CA . THR A 1 77 ? -2.676 7.865 -1.226 1.00 93.88 77 THR A CA 1
ATOM 567 C C . THR A 1 77 ? -1.296 7.652 -1.850 1.00 93.88 77 THR A C 1
ATOM 569 O O . THR A 1 77 ? -1.134 7.807 -3.057 1.00 93.88 77 THR A O 1
ATOM 572 N N . GLY A 1 78 ? -0.305 7.261 -1.041 1.00 94.44 78 GLY A N 1
ATOM 573 C CA . GLY A 1 78 ? 1.043 6.969 -1.528 1.00 94.44 78 GLY A CA 1
ATOM 574 C C . GLY A 1 78 ? 1.079 5.795 -2.507 1.00 94.44 78 GLY A C 1
ATOM 575 O O . GLY A 1 78 ? 1.702 5.899 -3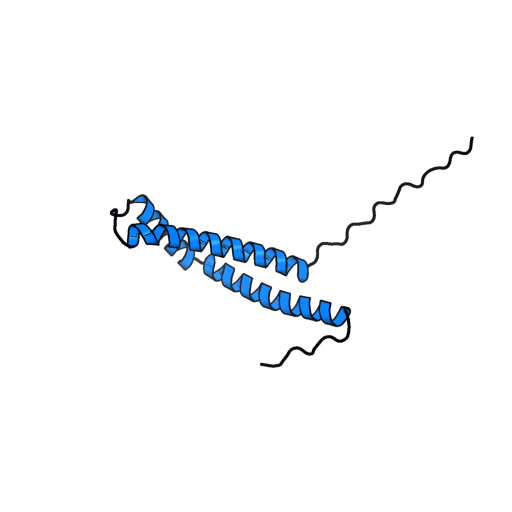.557 1.00 94.44 78 GLY A O 1
ATOM 576 N N . MET A 1 79 ? 0.368 4.704 -2.203 1.00 95.25 79 MET A N 1
ATOM 577 C CA . MET A 1 79 ? 0.297 3.540 -3.094 1.00 95.25 79 MET A CA 1
ATOM 578 C C . MET A 1 79 ? -0.407 3.845 -4.416 1.00 95.25 79 MET A C 1
ATOM 580 O O . MET A 1 79 ? 0.026 3.341 -5.446 1.00 95.25 79 MET A O 1
ATOM 584 N N . ASP A 1 80 ? -1.478 4.640 -4.407 1.00 93.56 80 ASP A N 1
ATOM 585 C CA . ASP A 1 80 ? -2.180 5.010 -5.640 1.00 93.56 80 ASP A CA 1
ATOM 586 C C . ASP A 1 80 ? -1.297 5.901 -6.532 1.00 93.56 80 ASP A C 1
ATOM 588 O O . ASP A 1 80 ? -1.228 5.678 -7.739 1.00 93.56 80 ASP A O 1
ATOM 592 N N . ALA A 1 81 ? -0.543 6.834 -5.939 1.00 95.19 81 ALA A N 1
ATOM 593 C CA . ALA A 1 81 ? 0.431 7.649 -6.668 1.00 95.19 81 ALA A CA 1
ATOM 594 C C . ALA A 1 81 ? 1.599 6.814 -7.226 1.00 95.19 81 ALA A C 1
ATOM 596 O O . ALA A 1 81 ? 2.027 7.020 -8.363 1.00 95.19 81 ALA A O 1
ATOM 597 N N . ASP A 1 82 ? 2.111 5.853 -6.449 1.00 95.00 82 ASP A N 1
ATOM 598 C CA . ASP A 1 82 ? 3.141 4.924 -6.921 1.00 95.00 82 ASP A CA 1
ATOM 599 C C . ASP A 1 82 ? 2.621 4.051 -8.065 1.00 95.00 82 ASP A C 1
ATOM 601 O O . ASP A 1 82 ? 3.335 3.858 -9.048 1.00 95.00 82 ASP A O 1
ATOM 605 N N . PHE A 1 83 ? 1.382 3.562 -7.963 1.00 95.31 83 PHE A N 1
ATOM 606 C CA . PHE A 1 83 ? 0.736 2.786 -9.017 1.00 95.31 83 PHE A CA 1
ATOM 607 C C . PHE A 1 83 ? 0.645 3.593 -10.313 1.00 95.31 83 PHE A C 1
ATOM 609 O O . PHE A 1 83 ? 1.140 3.133 -11.333 1.00 95.31 83 PHE A O 1
ATOM 616 N N . GLU A 1 84 ? 0.091 4.809 -10.271 1.00 94.56 84 GLU A N 1
ATOM 617 C CA . GLU A 1 84 ? -0.041 5.678 -11.450 1.00 94.56 84 GLU A CA 1
ATOM 618 C C . GLU A 1 84 ? 1.320 5.958 -12.104 1.00 94.56 84 GLU A C 1
ATOM 620 O O . GLU A 1 84 ? 1.482 5.837 -13.319 1.00 94.56 84 GLU A O 1
ATOM 625 N N . ARG A 1 85 ? 2.333 6.272 -11.288 1.00 94.88 85 ARG A N 1
ATOM 626 C CA . ARG A 1 85 ? 3.688 6.546 -11.777 1.00 94.88 85 ARG A CA 1
ATOM 627 C C . ARG A 1 85 ? 4.322 5.326 -12.446 1.00 94.88 85 ARG A C 1
ATOM 629 O O . ARG A 1 85 ? 4.993 5.476 -13.462 1.00 94.88 85 ARG A O 1
ATOM 636 N N . LEU A 1 86 ? 4.186 4.145 -11.846 1.00 96.06 86 LEU A N 1
ATOM 637 C CA . LEU A 1 86 ? 4.784 2.906 -12.348 1.00 96.06 86 LEU A CA 1
ATOM 638 C C . LEU A 1 86 ? 4.034 2.376 -13.573 1.00 96.06 86 LEU A C 1
ATOM 640 O O . LEU A 1 86 ? 4.672 1.939 -14.528 1.00 96.06 86 LEU A O 1
ATOM 644 N N . ASP A 1 87 ? 2.706 2.472 -13.574 1.00 95.25 87 ASP A N 1
ATOM 645 C CA . ASP A 1 87 ? 1.865 2.089 -14.705 1.00 95.25 87 ASP A CA 1
ATOM 646 C C . ASP A 1 87 ? 2.180 2.944 -15.934 1.00 95.25 87 ASP A C 1
ATOM 648 O O . ASP A 1 87 ? 2.374 2.397 -17.009 1.00 95.25 87 ASP A O 1
ATOM 652 N N . ALA A 1 88 ? 2.391 4.256 -15.782 1.00 94.38 88 ALA A N 1
ATOM 653 C CA . ALA A 1 88 ? 2.795 5.120 -16.896 1.00 94.38 88 ALA A CA 1
ATOM 654 C C . ALA A 1 88 ? 4.161 4.753 -17.518 1.00 94.38 88 ALA A C 1
ATOM 656 O O . ALA A 1 88 ? 4.427 5.108 -18.666 1.00 94.38 88 ALA A O 1
ATOM 657 N N . ILE A 1 89 ? 5.035 4.060 -16.778 1.00 93.12 89 ILE A N 1
ATOM 658 C CA . ILE A 1 89 ? 6.321 3.558 -17.292 1.00 93.12 89 ILE A CA 1
ATOM 659 C C . ILE A 1 89 ? 6.117 2.237 -18.043 1.00 93.12 89 ILE A C 1
ATOM 661 O O . ILE A 1 89 ? 6.699 2.034 -19.106 1.00 93.12 89 ILE A O 1
ATOM 665 N N . VAL A 1 90 ? 5.308 1.330 -17.489 1.00 93.81 90 VAL A N 1
ATOM 666 C CA . VAL A 1 90 ? 5.064 -0.005 -18.061 1.00 93.81 90 VAL A CA 1
ATOM 667 C C . VAL A 1 90 ? 4.110 0.061 -19.260 1.00 93.81 90 VAL A C 1
ATOM 669 O O . VAL A 1 90 ? 4.316 -0.624 -20.260 1.00 93.81 90 VAL A O 1
ATOM 672 N N . ASN A 1 91 ? 3.099 0.920 -19.166 1.00 92.31 91 ASN A N 1
ATOM 673 C CA . ASN A 1 91 ? 2.008 1.133 -20.107 1.00 92.31 91 ASN A CA 1
ATOM 674 C C . ASN A 1 91 ? 1.940 2.627 -20.481 1.00 92.31 91 ASN A C 1
ATOM 676 O O . ASN A 1 91 ? 1.012 3.334 -20.079 1.00 92.31 91 ASN A O 1
ATOM 680 N N . PRO A 1 92 ? 2.927 3.147 -21.233 1.00 88.19 92 PRO A N 1
ATOM 681 C CA . PRO A 1 92 ? 2.966 4.562 -21.567 1.00 88.19 92 PRO A CA 1
ATOM 682 C C . PRO A 1 92 ? 1.724 4.971 -22.369 1.00 88.19 92 PRO A C 1
ATOM 684 O O . PRO A 1 92 ? 1.266 4.213 -23.234 1.00 88.19 92 PRO A O 1
ATOM 687 N N . PRO A 1 93 ? 1.177 6.177 -22.127 1.00 83.06 93 PRO A N 1
ATOM 688 C CA . PRO A 1 93 ? 0.066 6.676 -22.915 1.00 83.06 93 PRO A CA 1
ATOM 689 C C . PRO A 1 93 ? 0.468 6.753 -24.395 1.00 83.06 93 PRO A C 1
ATOM 691 O O . PRO A 1 93 ? 1.640 6.988 -24.712 1.00 83.06 93 PRO A O 1
ATOM 694 N N . PRO A 1 94 ? -0.488 6.571 -25.321 1.00 81.62 94 PRO A N 1
ATOM 695 C CA . PRO A 1 94 ? -0.202 6.687 -26.742 1.00 81.62 94 PRO A CA 1
ATOM 696 C C . PRO A 1 94 ? 0.413 8.055 -27.044 1.00 81.62 94 PRO A C 1
ATOM 698 O O . PRO A 1 94 ? -0.019 9.077 -26.504 1.00 81.62 94 PRO A O 1
ATOM 701 N N . ALA A 1 95 ? 1.422 8.067 -27.917 1.00 79.19 95 ALA A N 1
ATOM 702 C CA . ALA A 1 95 ? 2.055 9.304 -28.346 1.00 79.19 95 ALA A CA 1
ATOM 703 C C . ALA A 1 95 ? 0.992 10.269 -28.905 1.00 79.19 95 ALA A C 1
ATOM 705 O O . ALA A 1 95 ? 0.074 9.823 -29.605 1.00 79.19 95 ALA A O 1
ATOM 706 N N . PRO A 1 96 ? 1.097 11.580 -28.621 1.00 77.00 96 PRO A N 1
ATOM 707 C CA . PRO A 1 96 ? 0.191 12.551 -29.210 1.00 77.00 96 PRO A CA 1
ATOM 708 C C . PRO A 1 96 ? 0.265 12.442 -30.734 1.00 77.00 96 PRO A C 1
ATOM 710 O O . PRO A 1 96 ? 1.351 12.448 -31.318 1.00 77.00 96 PRO A O 1
ATOM 713 N N . VAL A 1 97 ? -0.895 12.318 -31.381 1.00 77.25 97 VAL A N 1
ATOM 714 C CA . VAL A 1 97 ? -0.972 12.357 -32.843 1.00 77.25 97 VAL A CA 1
ATOM 715 C C . VAL A 1 97 ? -0.517 13.754 -33.270 1.00 77.25 97 VAL A C 1
ATOM 717 O O . VAL A 1 97 ? -1.081 14.730 -32.770 1.00 77.25 97 VAL A O 1
ATOM 720 N N . PRO A 1 98 ? 0.488 13.890 -34.154 1.00 74.88 98 PRO A N 1
ATOM 721 C CA . PRO A 1 98 ? 0.867 15.197 -34.660 1.00 74.88 98 PRO A CA 1
ATOM 722 C C . PRO A 1 98 ? -0.342 15.803 -35.375 1.00 74.88 98 PRO A C 1
ATOM 724 O O . PRO A 1 98 ? -0.833 15.254 -36.362 1.00 74.88 98 PRO A O 1
ATOM 727 N N . THR A 1 99 ? -0.858 16.915 -34.852 1.00 73.44 99 THR A N 1
ATOM 728 C CA . THR A 1 99 ? -1.830 17.735 -35.576 1.00 73.44 99 THR A CA 1
ATOM 729 C C . THR A 1 99 ? -1.148 18.190 -36.863 1.00 73.44 99 THR A C 1
ATOM 731 O O . THR A 1 99 ? -0.051 18.743 -36.760 1.00 73.44 99 THR A O 1
ATOM 734 N N . PRO A 1 100 ? -1.730 17.962 -38.053 1.00 68.62 100 PRO A N 1
ATOM 735 C CA . PRO A 1 100 ? -1.175 18.536 -39.265 1.00 68.62 100 PRO A CA 1
ATOM 736 C C . PRO A 1 100 ? -1.131 20.053 -39.071 1.00 68.62 100 PRO A C 1
ATOM 738 O O . PRO A 1 100 ? -2.172 20.679 -38.854 1.00 68.62 100 PRO A O 1
ATOM 741 N N . GLU A 1 101 ? 0.072 20.629 -39.070 1.00 61.09 101 GLU A N 1
ATOM 742 C CA . GLU A 1 101 ? 0.233 22.070 -39.219 1.00 61.09 101 GLU A CA 1
ATOM 743 C C . GLU A 1 101 ? -0.449 22.423 -40.537 1.00 61.09 101 GLU A C 1
ATOM 745 O O . GLU A 1 101 ? -0.118 21.855 -41.576 1.00 61.09 101 GLU A O 1
ATOM 750 N N . GLY A 1 102 ? -1.491 23.254 -40.469 1.00 59.44 102 GLY A N 1
ATOM 751 C CA . GLY A 1 102 ? -2.258 23.626 -41.647 1.00 59.44 102 GLY A CA 1
ATOM 752 C C . GLY A 1 102 ? -1.314 24.146 -42.720 1.00 59.44 102 GLY A C 1
ATOM 753 O O . GLY A 1 102 ? -0.533 25.060 -42.451 1.00 59.44 102 GLY A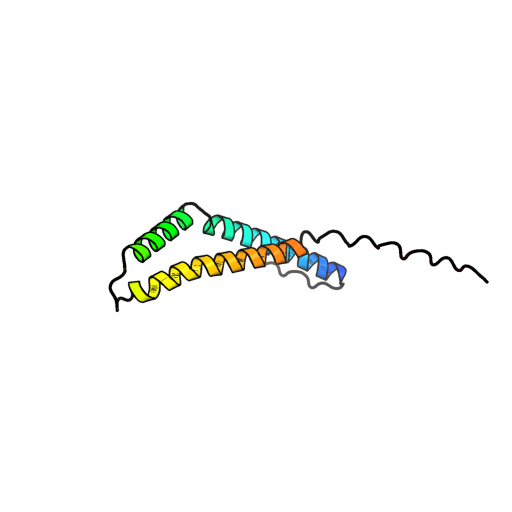 O 1
ATOM 754 N N . ASP A 1 103 ? -1.390 23.550 -43.909 1.00 55.56 103 ASP A N 1
ATOM 755 C CA . ASP A 1 103 ? -0.737 24.050 -45.109 1.00 55.56 103 ASP A CA 1
ATOM 756 C C . ASP A 1 103 ? -1.148 25.515 -45.278 1.00 55.56 103 ASP A C 1
ATOM 758 O O . ASP A 1 103 ? -2.277 25.831 -45.657 1.00 55.56 103 ASP A O 1
ATOM 762 N N . GLY A 1 104 ? -0.239 26.417 -44.904 1.00 53.84 104 GLY A N 1
ATOM 763 C CA . GLY A 1 104 ? -0.371 27.840 -45.139 1.00 53.84 104 GLY A CA 1
ATOM 764 C C . GLY A 1 104 ? -0.423 28.062 -46.640 1.00 53.84 104 GLY A C 1
ATOM 765 O O . GLY A 1 104 ? 0.611 28.132 -47.301 1.00 53.84 104 GLY A O 1
ATOM 766 N N . GLU A 1 105 ? -1.642 28.131 -47.163 1.00 51.09 105 GLU A N 1
ATOM 767 C CA . GLU A 1 105 ? -1.969 28.596 -48.499 1.00 51.09 105 GLU A CA 1
ATOM 768 C C . GLU A 1 105 ? -1.280 29.951 -48.708 1.00 51.09 105 GLU A C 1
ATOM 770 O O . GLU A 1 105 ? -1.676 30.980 -48.161 1.00 51.09 105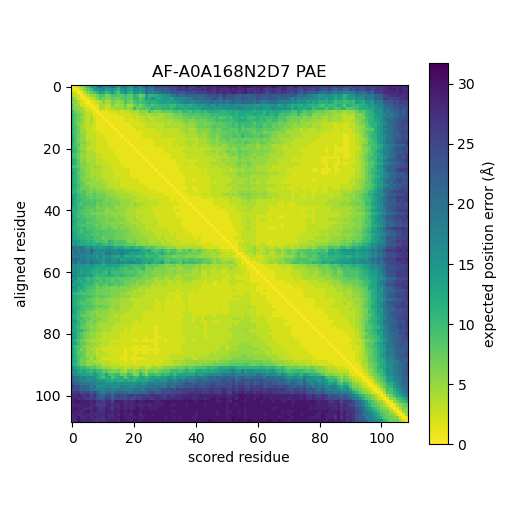 GLU A O 1
ATOM 775 N N . THR A 1 106 ? -0.180 29.944 -49.459 1.00 52.03 106 THR A N 1
ATOM 776 C CA . THR A 1 106 ? 0.455 31.165 -49.944 1.00 52.03 106 THR A CA 1
ATOM 777 C C . THR A 1 106 ? -0.362 31.637 -51.135 1.00 52.03 106 THR A C 1
ATOM 779 O O . THR A 1 106 ? -0.103 31.273 -52.278 1.00 52.03 106 THR A O 1
ATOM 782 N N . THR A 1 107 ? -1.404 32.424 -50.870 1.00 50.12 107 THR A N 1
ATOM 783 C CA . THR A 1 107 ? -2.054 33.206 -51.921 1.00 50.12 107 THR A CA 1
ATOM 784 C C . THR A 1 107 ? -1.112 34.355 -52.289 1.00 50.12 107 THR A C 1
ATOM 786 O O . THR A 1 107 ? -0.964 35.323 -51.546 1.00 50.12 107 THR A O 1
ATOM 789 N N . GLU A 1 108 ? -0.414 34.196 -53.410 1.00 48.41 108 GLU A N 1
ATOM 790 C CA . GLU A 1 108 ? 0.351 35.248 -54.083 1.00 48.41 108 GLU A CA 1
ATOM 791 C C . GLU A 1 108 ? -0.617 36.356 -54.545 1.00 48.41 108 GLU A C 1
ATOM 793 O O . GLU A 1 108 ? -1.660 36.063 -55.138 1.00 48.41 108 GLU A O 1
ATOM 798 N N . ALA A 1 109 ? -0.296 37.616 -54.236 1.00 56.09 109 ALA A N 1
ATOM 799 C CA . ALA A 1 109 ? -1.003 38.816 -54.687 1.00 56.09 109 ALA A CA 1
ATOM 800 C C . ALA A 1 109 ? -0.004 39.828 -55.255 1.00 56.09 109 ALA A C 1
ATOM 802 O O . ALA A 1 109 ? 1.093 39.956 -54.659 1.00 56.09 109 ALA A O 1
#